Protein AF-A0A813LHT4-F1 (afdb_monomer)

Secondary structure (DSSP, 8-state):
-HHHHHHTTSSS--HHHHHHHHHHHHHHHHHHHHHHHHHHHHHHHHHHHHHHHHHHHHHHHHHHHHHHHHHTTS-SHHHHHHTTS-HHHHHHHHHHHHHHHHHHHHHH--

Solvent-accessible surface area (backbone atoms only — not comparable to full-atom values): 6187 Å² total; per-residue (Å²): 110,72,74,64,61,60,62,70,64,74,84,78,64,61,74,67,58,51,51,52,51,50,50,50,52,50,51,54,49,52,53,52,49,50,52,52,52,48,55,51,51,54,50,49,54,52,51,52,53,50,48,52,54,49,52,52,52,51,53,52,52,53,50,52,47,28,50,50,15,44,75,72,68,41,75,13,51,70,39,50,52,56,76,76,48,55,71,69,57,52,51,52,51,52,53,54,50,52,55,54,50,52,57,52,52,62,62,72,79,108

Organism: Polarella glacialis (NCBI:txid89957)

Sequence (110 aa):
MVRAELAALDEGSSSEVTTFELARIAFNKVDELKQVSKASADRVIELETSLLASQSRATMLMNELKEIGTHLGVGGLGGLFQFFMSEEDLIKEVKAKSVTAAAKLQRLER

Mean predicted aligned error: 14.6 Å

Radius of gyration: 33.68 Å; Cα contacts (8 Å, |Δi|>4): 22; chains: 1; bounding box: 64×33×89 Å

Structure (mmCIF, N/CA/C/O backbone):
data_AF-A0A813LHT4-F1
#
_entry.id   AF-A0A813LHT4-F1
#
loop_
_atom_site.group_PDB
_atom_site.id
_atom_site.type_symbol
_atom_site.label_atom_id
_atom_site.label_alt_id
_atom_site.label_comp_id
_atom_site.label_asym_id
_atom_site.label_entity_id
_atom_site.label_seq_id
_atom_site.pdbx_PDB_ins_code
_atom_site.Cartn_x
_atom_site.Cartn_y
_atom_site.Cartn_z
_atom_site.occupancy
_atom_site.B_iso_or_equiv
_atom_site.auth_seq_id
_atom_site.auth_comp_id
_atom_site.auth_asym_id
_atom_site.auth_atom_id
_atom_site.pdbx_PDB_model_num
ATOM 1 N N . MET A 1 1 ? -26.392 -16.404 23.759 1.00 52.19 1 MET A N 1
ATOM 2 C CA . MET A 1 1 ? -26.200 -16.243 25.216 1.00 52.19 1 MET A CA 1
ATOM 3 C C . MET A 1 1 ? -27.282 -15.389 25.862 1.00 52.19 1 MET A C 1
ATOM 5 O O . MET A 1 1 ? -28.003 -15.941 26.668 1.00 52.19 1 MET A O 1
ATOM 9 N N . VAL A 1 2 ? -27.498 -14.133 25.446 1.00 50.75 2 VAL A N 1
ATOM 10 C CA . VAL A 1 2 ? -28.496 -13.211 26.053 1.00 50.75 2 VAL A CA 1
ATOM 11 C C . VAL A 1 2 ? -29.910 -13.803 26.192 1.00 50.75 2 VAL A C 1
ATOM 13 O O . VAL A 1 2 ? -30.556 -13.626 27.215 1.00 50.75 2 VAL A O 1
ATOM 16 N N . ARG A 1 3 ? -30.386 -14.565 25.195 1.00 54.19 3 ARG A N 1
ATOM 17 C CA . ARG A 1 3 ? -31.709 -15.219 25.252 1.00 54.19 3 ARG A CA 1
ATOM 18 C C . ARG A 1 3 ? -31.831 -16.308 26.323 1.00 54.19 3 ARG A C 1
ATOM 20 O O . ARG A 1 3 ? -32.939 -16.563 26.768 1.00 54.19 3 ARG A O 1
ATOM 27 N N . ALA A 1 4 ? -30.729 -16.960 26.690 1.00 57.09 4 ALA A N 1
ATOM 28 C CA . ALA A 1 4 ? -30.741 -18.033 27.681 1.00 57.09 4 ALA A CA 1
ATOM 29 C C . ALA A 1 4 ? -30.742 -17.475 29.114 1.00 57.09 4 ALA A C 1
ATOM 31 O O . ALA A 1 4 ? -31.435 -18.012 29.965 1.00 57.09 4 ALA A O 1
ATOM 32 N N . GLU A 1 5 ? -30.037 -16.364 29.359 1.00 56.34 5 GLU A N 1
ATOM 33 C CA . GLU A 1 5 ? -30.045 -15.675 30.661 1.00 56.34 5 GLU A CA 1
ATOM 34 C C . GLU A 1 5 ? -31.351 -14.905 30.908 1.00 56.34 5 GLU A C 1
ATOM 36 O O . GLU A 1 5 ? -31.825 -14.868 32.038 1.00 56.34 5 GLU A O 1
ATOM 41 N N . LEU A 1 6 ? -31.990 -14.370 29.856 1.00 54.34 6 LEU A N 1
ATOM 42 C CA . LEU A 1 6 ? -33.310 -13.731 29.972 1.00 54.34 6 LEU A CA 1
ATOM 43 C C . LEU A 1 6 ? -34.410 -14.696 30.444 1.00 54.34 6 LEU A C 1
ATOM 45 O O . LEU A 1 6 ? -35.349 -14.264 31.100 1.00 54.34 6 LEU A O 1
ATOM 49 N N . ALA A 1 7 ? -34.309 -15.982 30.093 1.00 58.34 7 ALA A N 1
ATOM 50 C CA . ALA A 1 7 ? -35.328 -16.980 30.416 1.00 58.34 7 ALA A CA 1
ATOM 51 C C . ALA A 1 7 ? -35.287 -17.430 31.888 1.00 58.34 7 ALA A C 1
ATOM 53 O O . ALA A 1 7 ? -36.287 -17.916 32.400 1.00 58.34 7 ALA A O 1
ATOM 54 N N . ALA A 1 8 ? -34.156 -17.251 32.579 1.00 58.34 8 ALA A N 1
ATOM 55 C CA . ALA A 1 8 ? -33.994 -17.651 33.979 1.00 58.34 8 ALA A CA 1
ATOM 56 C C . ALA A 1 8 ? -34.524 -16.608 34.988 1.00 58.34 8 ALA A C 1
ATOM 58 O O . ALA A 1 8 ? -34.619 -16.899 36.176 1.00 58.34 8 ALA A O 1
ATOM 59 N N . LEU A 1 9 ? -34.865 -15.398 34.528 1.00 56.00 9 LEU A N 1
ATOM 60 C CA . LEU A 1 9 ? -35.320 -14.274 35.361 1.00 56.00 9 LEU A CA 1
ATOM 61 C C . LEU A 1 9 ? -36.847 -14.215 35.558 1.00 56.00 9 LEU A C 1
ATOM 63 O O . LEU A 1 9 ? -37.324 -13.393 36.340 1.00 56.00 9 LEU A O 1
ATOM 67 N N . ASP A 1 10 ? -37.607 -15.068 34.866 1.00 55.72 10 ASP A N 1
ATOM 68 C CA . ASP A 1 10 ? -39.079 -15.032 34.826 1.00 55.72 10 ASP A CA 1
ATOM 69 C C . ASP A 1 10 ? -39.747 -15.812 35.983 1.00 55.72 10 ASP A C 1
ATOM 71 O O . ASP A 1 10 ? -40.927 -15.629 36.264 1.00 55.72 10 ASP A O 1
ATOM 75 N N . GLU A 1 11 ? -39.007 -16.648 36.726 1.00 55.50 11 GLU A N 1
ATOM 76 C CA . GLU A 1 11 ? -39.601 -17.604 37.684 1.00 55.50 11 GLU A CA 1
ATOM 77 C C . GLU A 1 11 ? -39.723 -17.131 39.154 1.00 55.50 11 GLU A C 1
ATOM 79 O O . GLU A 1 11 ? -39.921 -17.951 40.047 1.00 55.50 11 GLU A O 1
ATOM 84 N N . GLY A 1 12 ? -39.724 -15.820 39.444 1.00 56.59 12 GLY A N 1
ATOM 85 C CA . GLY A 1 12 ? -40.335 -15.345 40.706 1.00 56.59 12 GLY A CA 1
ATOM 86 C C . GLY A 1 12 ? -39.599 -14.304 41.548 1.00 56.59 12 GLY A C 1
ATOM 87 O O . GLY A 1 12 ? -39.596 -14.420 42.774 1.00 56.59 12 GLY A O 1
ATOM 88 N N . SER A 1 13 ? -39.041 -13.246 40.953 1.00 54.06 13 SER A N 1
ATOM 89 C CA . SER A 1 13 ? -38.588 -12.079 41.730 1.00 54.06 13 SER A CA 1
ATOM 90 C C . SER A 1 13 ? -39.416 -10.820 41.440 1.00 54.06 13 SER A C 1
ATOM 92 O O . SER A 1 13 ? -39.952 -10.640 40.348 1.00 54.06 13 SER A O 1
ATOM 94 N N . SER A 1 14 ? -39.575 -9.971 42.465 1.00 56.81 14 SER A N 1
ATOM 95 C CA . SER A 1 14 ? -40.280 -8.681 42.394 1.00 56.81 14 SER A CA 1
ATOM 96 C C . SER A 1 14 ? -39.795 -7.863 41.190 1.00 56.81 14 SER A C 1
ATOM 98 O O . SER A 1 14 ? -38.591 -7.758 40.970 1.00 56.81 14 SER A O 1
ATOM 100 N N . SER A 1 15 ? -40.716 -7.260 40.430 1.00 60.88 15 SER A N 1
ATOM 101 C CA . SER A 1 15 ? -40.432 -6.599 39.139 1.00 60.88 15 SER A CA 1
ATOM 102 C C . SER A 1 15 ? -39.373 -5.479 39.180 1.00 60.88 15 SER A C 1
ATOM 104 O O . SER A 1 15 ? -38.800 -5.112 38.154 1.00 60.88 15 SER A O 1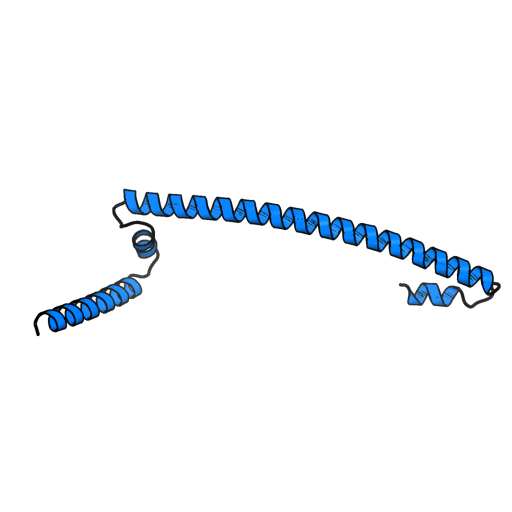
ATOM 106 N N . GLU A 1 16 ? -39.085 -4.940 40.368 1.00 57.84 16 GLU A N 1
ATOM 107 C CA . GLU A 1 16 ? -38.021 -3.951 40.594 1.00 57.84 16 GLU A CA 1
ATOM 108 C C . GLU A 1 16 ? -36.626 -4.597 40.688 1.00 57.84 16 GLU A C 1
ATOM 110 O O . GLU A 1 16 ? -35.628 -4.025 40.251 1.00 57.84 16 GLU A O 1
ATOM 115 N N . VAL A 1 17 ? -36.547 -5.823 41.213 1.00 59.69 17 VAL A N 1
ATOM 116 C CA . VAL A 1 17 ? -35.302 -6.601 41.303 1.00 59.69 17 VAL A CA 1
ATOM 117 C C . VAL A 1 17 ? -34.884 -7.075 39.909 1.00 59.69 17 VAL A C 1
ATOM 119 O O . VAL A 1 17 ? -33.715 -6.953 39.546 1.00 59.69 17 VAL A O 1
ATOM 122 N N . THR A 1 18 ? -35.840 -7.502 39.078 1.00 71.56 18 THR A N 1
ATOM 123 C CA . THR A 1 18 ? -35.568 -7.911 37.689 1.00 71.56 18 THR A CA 1
ATOM 124 C C . THR A 1 18 ? -35.105 -6.747 36.811 1.00 71.56 18 THR A C 1
ATOM 126 O O . THR A 1 18 ? -34.188 -6.907 36.005 1.00 71.56 18 THR A O 1
ATOM 129 N N . THR A 1 19 ? -35.669 -5.548 36.985 1.00 77.19 19 THR A N 1
ATOM 130 C CA . THR A 1 19 ? -35.234 -4.345 36.251 1.00 77.19 19 THR A CA 1
ATOM 131 C C . THR A 1 19 ? -33.850 -3.859 36.679 1.00 77.19 19 THR A C 1
ATOM 133 O O . THR A 1 19 ? -33.066 -3.446 35.821 1.00 77.19 19 THR A O 1
ATOM 136 N N . PHE A 1 20 ? -33.503 -3.953 37.966 1.00 80.19 20 PHE A N 1
ATOM 137 C CA . PHE A 1 20 ? -32.159 -3.620 38.445 1.00 80.19 20 PHE A CA 1
ATOM 138 C C . PHE A 1 20 ? -31.094 -4.586 37.903 1.00 80.19 20 PHE A C 1
ATOM 140 O O . PHE A 1 20 ? -30.022 -4.153 37.472 1.00 80.19 20 PHE A O 1
ATOM 147 N N . GLU A 1 21 ? -31.386 -5.887 37.860 1.00 82.62 21 GLU A N 1
ATOM 148 C CA . GLU A 1 21 ? -30.468 -6.872 37.280 1.00 82.62 21 GLU A CA 1
ATOM 149 C C . GLU A 1 21 ? -30.304 -6.699 35.766 1.00 82.62 21 GLU A C 1
ATOM 151 O O . GLU A 1 21 ? -29.177 -6.720 35.266 1.00 82.62 21 GLU A O 1
ATOM 156 N N . LEU A 1 22 ? -31.389 -6.412 35.040 1.00 84.25 22 LEU A N 1
ATOM 157 C CA . LEU A 1 22 ? -31.337 -6.050 33.620 1.00 84.25 22 LEU A CA 1
ATOM 158 C C . LEU A 1 22 ? -30.480 -4.802 33.376 1.00 84.25 22 LEU A C 1
ATOM 160 O O . LEU A 1 22 ? -29.647 -4.797 32.467 1.00 84.25 22 LEU A O 1
ATOM 164 N N . A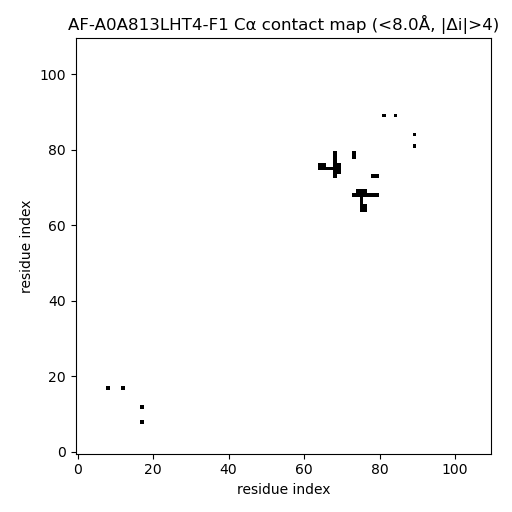LA A 1 23 ? -30.637 -3.762 34.202 1.00 84.75 23 ALA A N 1
ATOM 165 C CA . ALA A 1 23 ? -29.818 -2.557 34.118 1.00 84.75 23 ALA A CA 1
ATOM 166 C C . ALA A 1 23 ? -28.336 -2.879 34.359 1.00 84.75 23 ALA A C 1
ATOM 168 O O . ALA A 1 23 ? -27.476 -2.444 33.594 1.00 84.75 23 ALA A O 1
ATOM 169 N N . ARG A 1 24 ? -2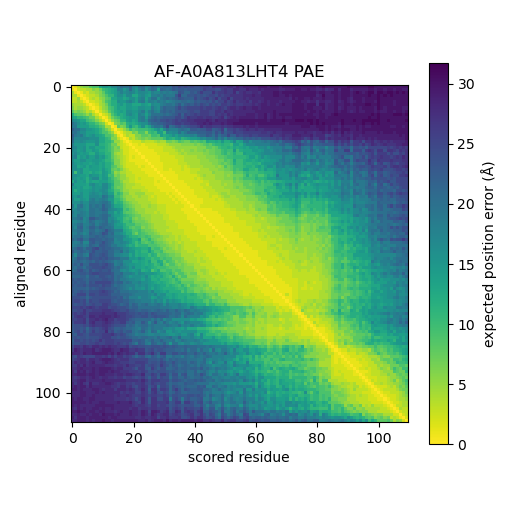8.026 -3.699 35.369 1.00 87.44 24 ARG A N 1
ATOM 170 C CA . ARG A 1 24 ? -26.655 -4.129 35.671 1.00 87.44 24 ARG A CA 1
ATOM 171 C C . ARG A 1 24 ? -26.024 -4.917 34.519 1.00 87.44 24 ARG A C 1
ATOM 173 O O . ARG A 1 24 ? -24.881 -4.645 34.155 1.00 87.44 24 ARG A O 1
ATOM 180 N N . ILE A 1 25 ? -26.758 -5.856 33.922 1.00 88.38 25 ILE A N 1
ATOM 181 C CA . ILE A 1 25 ? -26.297 -6.623 32.754 1.00 88.38 25 ILE A CA 1
ATOM 182 C C . ILE A 1 25 ? -26.043 -5.683 31.568 1.00 88.38 25 ILE A C 1
ATOM 184 O O . ILE A 1 25 ? -25.007 -5.791 30.908 1.00 88.38 25 ILE A O 1
ATOM 188 N N . ALA A 1 26 ? -26.942 -4.725 31.324 1.00 86.38 26 ALA A N 1
ATOM 189 C CA . ALA A 1 26 ? -26.777 -3.738 30.263 1.00 86.38 26 ALA A CA 1
ATOM 190 C C . ALA A 1 26 ? -25.533 -2.859 30.478 1.00 86.38 26 ALA A C 1
ATOM 192 O O . ALA A 1 26 ? -24.762 -2.668 29.537 1.00 86.38 26 ALA A O 1
ATOM 193 N N . PHE A 1 27 ? -25.284 -2.380 31.702 1.00 90.00 27 PHE A N 1
ATOM 194 C CA . PHE A 1 27 ? -24.090 -1.590 32.024 1.00 90.00 27 PHE A CA 1
ATOM 195 C C . PHE A 1 27 ? -22.797 -2.379 31.819 1.00 90.00 27 PHE A C 1
ATOM 197 O O . PHE A 1 27 ? -21.893 -1.892 31.138 1.00 90.00 27 PHE A O 1
ATOM 204 N N . ASN A 1 28 ? -22.738 -3.619 32.310 1.00 92.38 28 ASN A N 1
ATOM 205 C CA . ASN A 1 28 ? -21.581 -4.488 32.091 1.00 92.38 28 ASN A CA 1
ATOM 206 C C . ASN A 1 28 ? -21.320 -4.696 30.592 1.00 92.38 28 ASN A C 1
ATOM 208 O O . ASN A 1 28 ? -20.181 -4.611 30.136 1.00 92.38 28 ASN A O 1
ATOM 212 N N . LYS A 1 29 ? -22.381 -4.896 29.799 1.00 88.31 29 LYS A N 1
ATOM 213 C CA . LYS A 1 29 ? -22.253 -5.076 28.350 1.00 88.31 29 LYS A CA 1
ATOM 214 C C . LYS A 1 29 ? -21.780 -3.814 27.635 1.00 88.31 29 LYS A C 1
ATOM 216 O O . LYS A 1 29 ? -20.991 -3.904 26.697 1.00 88.31 29 LYS A O 1
ATOM 221 N N . VAL A 1 30 ? -22.242 -2.643 28.066 1.00 91.38 30 VAL A N 1
ATOM 222 C CA . VAL A 1 30 ? -21.775 -1.357 27.536 1.00 91.38 30 VAL A CA 1
ATOM 223 C C . VAL A 1 30 ? -20.283 -1.175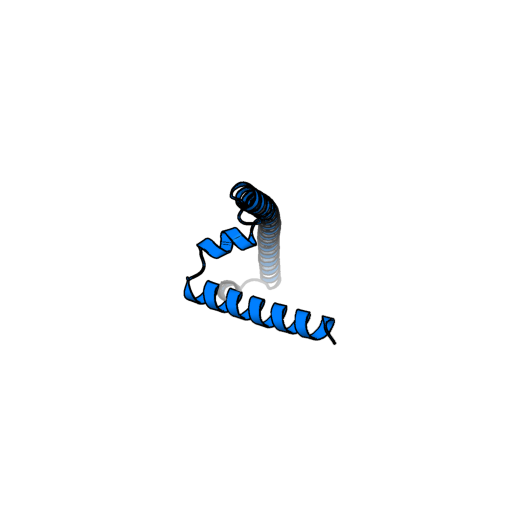 27.807 1.00 91.38 30 VAL A C 1
ATOM 225 O O . VAL A 1 30 ? -19.557 -0.742 26.913 1.00 91.38 30 VAL A O 1
ATOM 228 N N . ASP A 1 31 ? -19.805 -1.535 28.995 1.00 92.62 31 ASP A N 1
ATOM 229 C CA . ASP A 1 31 ? -18.385 -1.413 29.320 1.00 92.62 31 ASP A CA 1
ATOM 230 C C . ASP A 1 31 ? -17.519 -2.430 28.563 1.00 92.62 31 ASP A C 1
ATOM 232 O O . ASP A 1 31 ? -16.468 -2.053 28.039 1.00 92.62 31 ASP A O 1
ATOM 236 N N . GLU A 1 32 ? -17.987 -3.668 28.379 1.00 91.94 32 GLU A N 1
ATOM 237 C CA . GLU A 1 32 ? -17.347 -4.633 27.471 1.00 91.94 32 GLU A CA 1
ATOM 238 C C . GLU A 1 32 ? -17.249 -4.084 26.038 1.00 91.94 32 GLU A C 1
ATOM 240 O O . GLU A 1 32 ? -16.189 -4.138 25.413 1.00 91.94 32 GLU A O 1
ATOM 245 N N . LEU A 1 33 ? -18.336 -3.506 25.515 1.00 89.50 33 LEU A N 1
ATOM 246 C CA . LEU A 1 33 ? -18.360 -2.934 24.167 1.00 89.50 33 LEU A CA 1
ATOM 247 C C . LEU A 1 33 ? -17.416 -1.737 24.028 1.00 89.50 33 LEU A C 1
ATOM 249 O O . LEU A 1 33 ? -16.750 -1.612 23.000 1.00 89.50 33 LEU A O 1
ATOM 253 N N . LYS A 1 34 ? -17.297 -0.885 25.052 1.00 92.00 34 LYS A N 1
ATOM 254 C CA . LYS A 1 34 ? -16.312 0.209 25.061 1.00 92.00 34 LYS A CA 1
ATOM 255 C C . LYS A 1 34 ? -14.884 -0.322 25.005 1.00 92.00 34 LYS A C 1
ATOM 257 O O . LYS A 1 34 ? -14.071 0.225 24.263 1.00 92.00 34 LYS A O 1
ATOM 262 N N . GLN A 1 35 ? -14.574 -1.377 25.759 1.00 92.94 35 GLN A N 1
ATOM 263 C CA . GLN A 1 35 ? -13.241 -1.983 25.737 1.00 92.94 35 GLN A CA 1
ATOM 264 C C . GLN A 1 35 ? -12.921 -2.590 24.369 1.00 92.94 35 GLN A C 1
ATOM 266 O O . GLN A 1 35 ? -11.848 -2.329 23.827 1.00 92.94 35 GLN A O 1
ATOM 271 N N . VAL A 1 36 ? -13.867 -3.321 23.770 1.00 91.06 36 VAL A N 1
ATOM 272 C CA . VAL 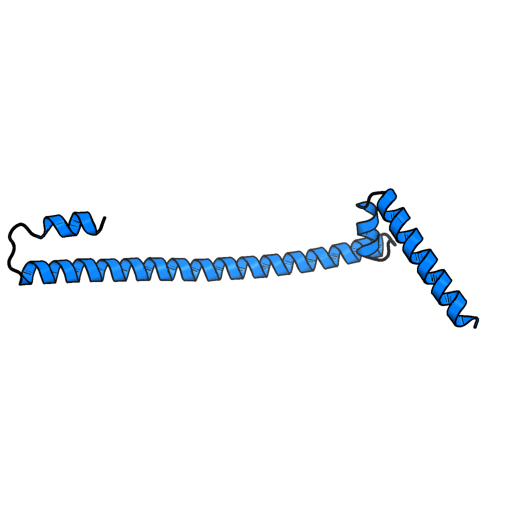A 1 36 ? -13.711 -3.884 22.419 1.00 91.06 36 VAL A CA 1
ATOM 273 C C . VAL A 1 36 ? -13.561 -2.778 21.375 1.00 91.06 36 VAL A C 1
ATOM 275 O O . VAL A 1 36 ? -12.674 -2.852 20.528 1.00 91.06 36 VAL A O 1
ATOM 278 N N . SER A 1 37 ? -14.378 -1.725 21.450 1.00 90.69 37 SER A N 1
ATOM 279 C CA . SER A 1 37 ? -14.290 -0.582 20.538 1.00 90.69 37 SER A CA 1
ATOM 280 C C . SER A 1 37 ? -12.941 0.121 20.643 1.00 90.69 37 SER A C 1
ATOM 282 O O . SER A 1 37 ? -12.366 0.478 19.617 1.00 90.69 37 SER A O 1
ATOM 284 N N . LYS A 1 38 ? -12.425 0.311 21.862 1.00 93.94 38 LYS A N 1
ATOM 285 C CA . LYS A 1 38 ? -11.115 0.926 22.082 1.00 93.94 38 LYS A CA 1
ATOM 286 C C . LYS A 1 38 ? -9.993 0.052 21.523 1.00 93.94 38 LYS A C 1
ATOM 288 O O . LYS A 1 38 ? -9.194 0.537 20.735 1.00 93.94 38 LYS A O 1
ATOM 293 N N . ALA A 1 39 ? -9.997 -1.242 21.842 1.00 93.12 39 ALA A N 1
ATOM 294 C CA . ALA A 1 39 ? -9.014 -2.185 21.313 1.00 93.12 39 ALA A CA 1
ATOM 295 C C . ALA A 1 39 ? -9.054 -2.262 19.776 1.00 93.12 39 ALA A C 1
ATOM 297 O O . ALA A 1 39 ? -8.014 -2.363 19.127 1.00 93.12 39 ALA A O 1
ATOM 298 N N . SER A 1 40 ? -10.247 -2.181 19.179 1.00 91.31 40 SER A N 1
ATOM 299 C CA . SER A 1 40 ? -10.404 -2.120 17.726 1.00 91.31 40 SER A CA 1
ATOM 300 C C . SER A 1 40 ? -9.830 -0.829 17.143 1.00 91.31 40 SER A C 1
ATOM 302 O O . SER A 1 40 ? -9.167 -0.888 16.112 1.00 91.31 40 SER A O 1
ATOM 304 N N . ALA A 1 41 ? -10.070 0.320 17.778 1.00 93.06 41 ALA A N 1
ATOM 305 C CA . ALA A 1 41 ? -9.527 1.601 17.332 1.00 93.06 41 ALA A CA 1
ATOM 306 C C . ALA A 1 41 ? -7.992 1.622 17.412 1.00 93.06 41 ALA A C 1
ATOM 308 O O . ALA A 1 41 ? -7.336 1.997 16.442 1.00 93.06 41 ALA A O 1
ATOM 309 N N . ASP A 1 42 ? -7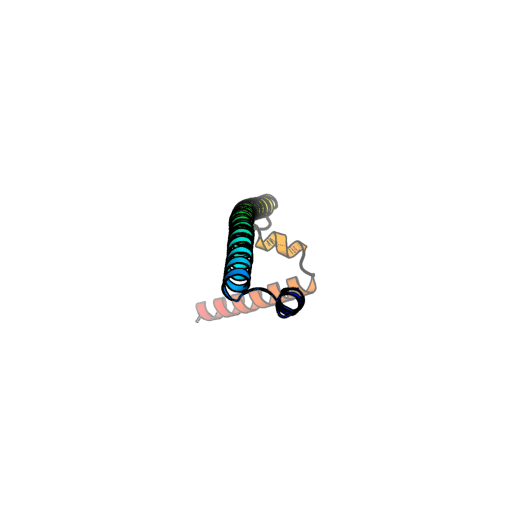.422 1.128 18.513 1.00 95.06 42 ASP A N 1
ATOM 310 C CA . ASP A 1 42 ? -5.970 1.020 18.691 1.00 95.06 42 ASP A CA 1
ATOM 311 C C . ASP A 1 42 ? -5.344 0.131 17.600 1.00 95.06 42 ASP A C 1
ATOM 313 O O . ASP A 1 42 ? -4.307 0.463 17.025 1.00 95.06 42 ASP A O 1
ATOM 317 N N . ARG A 1 43 ? -6.019 -0.967 17.237 1.00 94.06 43 ARG A N 1
ATOM 318 C CA . ARG A 1 43 ? -5.551 -1.877 16.185 1.00 94.06 43 ARG A CA 1
ATOM 319 C C . ARG A 1 43 ? -5.635 -1.274 14.784 1.00 94.06 43 ARG A C 1
ATOM 321 O O . ARG A 1 43 ? -4.785 -1.571 13.950 1.00 94.06 43 ARG A O 1
ATOM 328 N N . VAL A 1 44 ? -6.628 -0.427 14.516 1.00 94.44 44 VAL A N 1
ATOM 329 C CA . VAL A 1 44 ? -6.696 0.332 13.256 1.00 94.44 44 VAL A CA 1
ATOM 330 C C . VAL A 1 44 ? -5.501 1.278 13.149 1.00 94.44 44 VAL A C 1
ATOM 332 O O . VAL A 1 44 ? -4.819 1.259 12.130 1.00 94.44 44 VAL A O 1
ATOM 335 N N . ILE A 1 45 ? -5.181 2.014 14.216 1.00 95.06 45 ILE A N 1
ATOM 336 C CA . ILE A 1 45 ? -4.027 2.928 14.249 1.00 95.06 45 ILE A CA 1
ATOM 337 C C . ILE A 1 45 ? -2.712 2.166 14.021 1.00 95.06 45 ILE A C 1
ATOM 339 O O . ILE A 1 45 ? -1.850 2.610 13.257 1.00 95.06 45 ILE A O 1
ATOM 343 N N . GLU A 1 46 ? -2.550 0.999 14.649 1.00 95.06 46 GLU A N 1
ATOM 344 C CA . GLU A 1 46 ? -1.377 0.140 14.454 1.00 95.06 46 GLU A CA 1
ATOM 345 C C . GLU A 1 46 ? -1.243 -0.313 12.990 1.00 95.06 46 GLU A C 1
ATOM 347 O O . GLU A 1 46 ? -0.162 -0.229 12.398 1.00 95.06 46 GLU A O 1
ATOM 352 N N . LEU A 1 47 ? -2.350 -0.749 12.380 1.00 94.50 47 LEU A N 1
ATOM 353 C CA . LEU A 1 47 ? -2.377 -1.180 10.983 1.00 94.50 47 LEU A CA 1
ATOM 354 C C . LEU A 1 47 ? -2.087 -0.030 10.016 1.00 94.50 47 LEU A C 1
ATOM 356 O O . LEU A 1 47 ? -1.311 -0.218 9.080 1.00 94.50 47 LEU A O 1
ATOM 360 N N . GLU A 1 48 ? -2.652 1.154 10.246 1.00 94.69 48 GLU A N 1
ATOM 361 C CA . GLU A 1 48 ? -2.373 2.349 9.443 1.00 94.69 48 GLU A CA 1
ATOM 362 C C . GLU A 1 48 ? -0.897 2.746 9.533 1.00 94.69 48 GLU A C 1
ATOM 364 O O . GLU A 1 48 ? -0.253 3.001 8.513 1.00 94.69 48 GLU A O 1
ATOM 369 N N . THR A 1 49 ? -0.322 2.708 10.735 1.00 95.38 49 THR A N 1
ATOM 370 C CA . THR A 1 49 ? 1.101 3.000 10.950 1.00 95.38 49 THR A CA 1
ATOM 371 C C . THR A 1 49 ? 1.993 1.995 10.218 1.00 95.38 49 THR A C 1
ATOM 373 O O . THR A 1 49 ? 2.946 2.375 9.532 1.00 95.38 49 THR A O 1
ATOM 376 N N . SER A 1 50 ? 1.665 0.705 10.313 1.00 94.31 50 SER A N 1
ATOM 377 C CA . SER A 1 50 ? 2.379 -0.363 9.607 1.00 94.31 50 SER A CA 1
ATOM 378 C C . SER A 1 50 ? 2.267 -0.222 8.086 1.00 94.31 50 SER A C 1
ATOM 380 O O . SER A 1 50 ? 3.256 -0.384 7.363 1.00 94.31 50 SER A O 1
ATOM 382 N N . LEU A 1 51 ? 1.086 0.151 7.586 1.00 93.94 51 LEU A N 1
ATOM 383 C CA . LEU A 1 51 ? 0.850 0.389 6.167 1.00 93.94 51 LEU A CA 1
ATOM 384 C C . LEU A 1 51 ? 1.688 1.561 5.649 1.00 93.94 51 LEU A C 1
ATOM 386 O O . LEU A 1 51 ? 2.346 1.413 4.619 1.00 93.94 51 LEU A O 1
ATOM 390 N N . LEU A 1 52 ? 1.731 2.682 6.372 1.00 94.50 52 LEU A N 1
ATOM 391 C CA . LEU A 1 52 ? 2.568 3.833 6.018 1.00 94.50 52 LEU A CA 1
ATOM 392 C C . LEU A 1 52 ? 4.055 3.456 5.968 1.00 94.50 52 LEU A C 1
ATOM 394 O O . LEU A 1 52 ? 4.750 3.778 5.001 1.00 94.50 52 LEU A O 1
ATOM 398 N N . ALA A 1 53 ? 4.540 2.700 6.957 1.00 94.31 53 ALA A N 1
ATOM 399 C CA . ALA A 1 53 ? 5.911 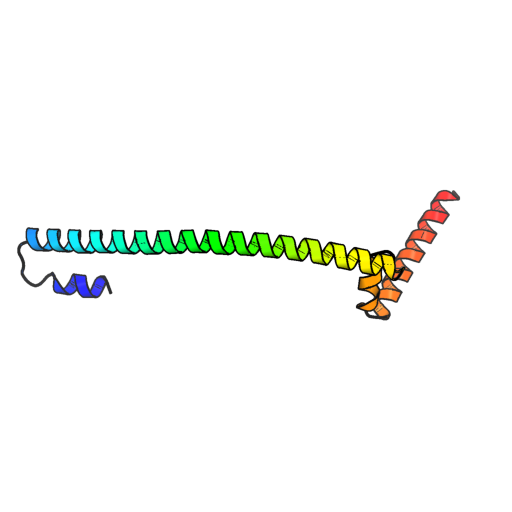2.192 6.950 1.00 94.31 53 ALA A CA 1
ATOM 400 C C . ALA A 1 53 ? 6.170 1.263 5.749 1.00 94.31 53 ALA A C 1
ATOM 402 O O . ALA A 1 53 ? 7.218 1.340 5.104 1.00 94.31 53 ALA A O 1
ATOM 403 N N . SER A 1 54 ? 5.206 0.405 5.405 1.00 93.50 54 SER A N 1
ATOM 404 C CA . SER A 1 54 ? 5.301 -0.483 4.245 1.00 93.50 54 SER A CA 1
ATOM 405 C C . SER A 1 54 ? 5.320 0.280 2.919 1.00 93.50 54 SER A C 1
ATOM 407 O O . SER A 1 54 ? 6.114 -0.054 2.042 1.00 93.50 54 SER A O 1
ATOM 409 N N . GLN A 1 55 ? 4.496 1.318 2.770 1.00 94.25 55 GLN A N 1
ATOM 410 C CA . GLN A 1 55 ? 4.476 2.177 1.582 1.00 94.25 55 GLN A CA 1
ATOM 411 C C . GLN A 1 55 ? 5.788 2.951 1.415 1.00 94.25 55 GLN A C 1
ATOM 413 O O . GLN A 1 55 ? 6.308 3.051 0.301 1.00 94.25 55 GLN A O 1
ATOM 418 N N . SER A 1 56 ? 6.360 3.440 2.519 1.00 94.69 56 SER A N 1
ATOM 419 C CA . SER A 1 56 ? 7.677 4.081 2.516 1.00 94.69 56 SER A CA 1
ATOM 420 C C . SER A 1 56 ? 8.758 3.121 2.008 1.00 94.69 56 SER A C 1
ATOM 422 O O . SER A 1 56 ? 9.459 3.430 1.043 1.00 94.69 56 SER A O 1
ATOM 424 N N . ARG A 1 57 ? 8.814 1.895 2.554 1.00 95.25 57 ARG A N 1
ATOM 425 C CA . ARG A 1 57 ? 9.743 0.853 2.080 1.00 95.25 57 ARG A CA 1
ATOM 426 C C . ARG A 1 57 ? 9.539 0.510 0.606 1.00 95.25 57 ARG A C 1
ATOM 428 O O . ARG A 1 57 ? 10.514 0.409 -0.127 1.00 95.25 57 ARG A O 1
ATOM 435 N N . ALA A 1 58 ? 8.293 0.363 0.157 1.00 93.12 58 ALA A N 1
ATOM 436 C CA . ALA A 1 58 ? 7.990 0.086 -1.247 1.00 93.12 58 ALA A CA 1
ATOM 437 C C . ALA A 1 58 ? 8.482 1.210 -2.174 1.00 93.12 58 ALA A C 1
ATOM 439 O O . ALA A 1 58 ? 9.031 0.939 -3.240 1.00 93.12 58 ALA A O 1
ATOM 440 N N . THR A 1 59 ? 8.342 2.466 -1.747 1.00 93.06 59 THR A N 1
ATOM 441 C CA . THR A 1 59 ? 8.835 3.628 -2.498 1.00 93.06 59 THR A CA 1
ATOM 442 C C . THR A 1 59 ? 10.363 3.638 -2.575 1.00 93.06 59 THR A C 1
ATOM 444 O O . THR A 1 59 ? 10.915 3.871 -3.649 1.00 93.06 59 THR A O 1
ATOM 447 N N . MET A 1 60 ? 11.053 3.338 -1.468 1.00 93.31 60 MET A N 1
ATOM 448 C CA . MET A 1 60 ? 12.518 3.217 -1.457 1.00 93.31 60 MET A CA 1
ATOM 449 C C . MET A 1 60 ? 12.993 2.110 -2.402 1.00 93.31 60 MET A C 1
ATOM 451 O O . MET A 1 60 ? 13.816 2.375 -3.274 1.00 93.31 60 MET A O 1
ATOM 455 N N . LEU A 1 61 ? 12.401 0.915 -2.309 1.00 91.12 61 LEU A N 1
ATOM 456 C CA . LEU A 1 61 ? 12.731 -0.212 -3.186 1.00 91.12 61 LEU A CA 1
ATOM 457 C C . LEU A 1 61 ? 12.514 0.121 -4.664 1.00 91.12 61 LEU A C 1
ATOM 459 O O . LEU A 1 61 ? 13.331 -0.235 -5.506 1.00 91.12 61 LEU A O 1
ATOM 463 N N . MET A 1 62 ? 11.433 0.830 -4.996 1.00 88.75 62 MET A N 1
ATOM 464 C CA . MET A 1 62 ? 11.157 1.245 -6.372 1.00 88.75 62 MET A CA 1
ATOM 465 C C . MET A 1 62 ? 12.231 2.199 -6.914 1.00 88.75 62 MET A C 1
ATOM 467 O O . MET A 1 62 ? 12.630 2.095 -8.077 1.00 88.75 62 MET A O 1
ATOM 471 N N . ASN A 1 63 ? 12.718 3.115 -6.075 1.00 89.94 63 ASN A N 1
ATOM 472 C CA . ASN A 1 63 ? 13.796 4.029 -6.443 1.00 89.94 63 ASN A CA 1
ATOM 473 C C . ASN A 1 63 ? 15.125 3.289 -6.623 1.00 89.94 63 ASN A C 1
ATOM 475 O O . ASN A 1 63 ? 15.787 3.490 -7.639 1.00 89.94 63 ASN A O 1
ATOM 479 N N . GLU A 1 64 ? 15.474 2.384 -5.709 1.00 91.06 64 GLU A N 1
ATOM 480 C CA . GLU A 1 64 ? 16.674 1.548 -5.830 1.00 91.06 64 GLU A CA 1
ATOM 481 C C . GLU A 1 64 ? 16.634 0.694 -7.102 1.00 91.06 64 GLU A C 1
ATOM 483 O O . GLU A 1 64 ? 17.606 0.647 -7.855 1.00 91.06 64 GLU A O 1
ATOM 488 N N . LEU A 1 65 ? 15.487 0.082 -7.417 1.00 87.06 65 LEU A N 1
ATOM 489 C CA . LEU A 1 65 ? 15.329 -0.697 -8.646 1.00 87.06 65 LEU A CA 1
ATOM 490 C C . LEU A 1 65 ? 15.541 0.185 -9.888 1.00 87.06 65 LEU A C 1
ATOM 492 O O . LEU A 1 65 ? 16.205 -0.212 -10.845 1.00 87.06 65 LEU A O 1
ATOM 496 N N . LYS A 1 66 ? 15.029 1.419 -9.873 1.00 87.19 66 LYS A N 1
ATOM 497 C CA . LYS A 1 66 ? 15.260 2.389 -10.951 1.00 87.19 66 LYS A CA 1
ATOM 498 C C . LYS A 1 66 ? 16.738 2.754 -11.094 1.00 87.19 66 LYS A C 1
ATOM 500 O O . LYS A 1 66 ? 17.229 2.850 -12.223 1.00 87.19 66 LYS A O 1
ATOM 505 N N . GLU A 1 67 ? 17.441 2.956 -9.986 1.00 89.31 67 GLU A N 1
ATOM 506 C CA . GLU A 1 67 ? 18.875 3.251 -9.990 1.00 89.31 67 GLU A CA 1
ATOM 507 C C . GLU A 1 67 ? 19.685 2.076 -10.529 1.00 89.31 67 GLU A C 1
ATOM 509 O O . GLU A 1 67 ? 20.531 2.285 -11.399 1.00 89.31 67 GLU A O 1
ATOM 514 N N . ILE A 1 68 ? 19.377 0.847 -10.108 1.00 87.75 68 ILE A N 1
ATOM 515 C CA . ILE A 1 68 ? 20.000 -0.376 -10.630 1.00 87.75 68 ILE A CA 1
ATOM 516 C C . ILE A 1 68 ? 19.810 -0.461 -12.146 1.00 87.75 68 ILE A C 1
ATOM 518 O O . ILE A 1 68 ? 20.776 -0.650 -12.882 1.00 87.75 68 ILE A O 1
ATOM 522 N N . GLY A 1 69 ? 18.589 -0.244 -12.642 1.00 87.56 69 GLY A N 1
ATOM 523 C CA . GLY A 1 69 ? 18.318 -0.262 -14.082 1.00 87.56 69 GLY A CA 1
ATOM 524 C C . GLY A 1 69 ? 19.050 0.840 -14.852 1.00 87.56 69 GLY A C 1
ATOM 525 O O . GLY A 1 69 ? 19.348 0.693 -16.036 1.00 87.56 69 GLY A O 1
ATOM 526 N N . THR A 1 70 ? 19.371 1.948 -14.188 1.00 84.88 70 THR A N 1
ATOM 527 C CA . THR A 1 70 ? 20.188 3.016 -14.775 1.00 84.88 70 THR A CA 1
ATOM 528 C C . THR A 1 70 ? 21.665 2.614 -14.812 1.00 84.88 70 THR A C 1
ATOM 530 O O . THR A 1 70 ? 22.305 2.764 -15.849 1.00 84.88 70 THR A O 1
ATOM 533 N N . HIS A 1 71 ? 22.190 2.031 -13.730 1.00 87.44 71 HIS A N 1
ATOM 534 C CA . HIS A 1 71 ? 23.581 1.567 -13.635 1.00 87.44 71 HIS A CA 1
ATOM 535 C C . HIS A 1 71 ? 23.891 0.412 -14.588 1.00 87.44 71 HIS A C 1
ATOM 537 O O . HIS A 1 71 ? 24.969 0.365 -15.172 1.00 87.44 71 HIS A O 1
ATOM 543 N N . LEU A 1 72 ? 22.937 -0.496 -14.785 1.00 85.81 72 LEU A N 1
ATOM 544 C CA . LEU A 1 72 ? 23.058 -1.597 -15.741 1.00 85.81 72 LEU A CA 1
ATOM 545 C C . LEU A 1 72 ? 22.912 -1.139 -17.202 1.00 85.81 72 LEU A C 1
ATOM 547 O O . LEU A 1 72 ? 23.019 -1.957 -18.109 1.00 85.81 72 LEU A O 1
ATOM 551 N N . GLY A 1 73 ? 22.661 0.153 -17.449 1.00 84.12 73 GLY A N 1
ATOM 552 C CA . GLY A 1 73 ? 22.548 0.711 -18.797 1.00 84.12 73 GLY A CA 1
ATOM 553 C C . GLY A 1 73 ? 21.253 0.344 -19.522 1.00 84.12 73 GLY A C 1
ATOM 554 O O . GLY A 1 73 ? 21.147 0.552 -20.727 1.00 84.12 73 GLY A O 1
ATOM 555 N N . VAL A 1 74 ? 20.249 -0.171 -18.806 1.00 83.94 74 VAL A N 1
ATOM 556 C CA . VAL A 1 74 ? 18.983 -0.653 -19.387 1.00 83.94 74 VAL A CA 1
ATOM 557 C C . VAL A 1 74 ? 17.887 0.422 -19.371 1.00 83.94 74 VAL A C 1
ATOM 559 O O . VAL A 1 74 ? 16.728 0.156 -19.661 1.00 83.94 74 VAL A O 1
ATOM 562 N N . GLY A 1 75 ? 18.227 1.676 -19.056 1.00 80.31 75 GLY A N 1
ATOM 563 C CA . GLY A 1 75 ? 17.281 2.797 -19.114 1.00 80.31 75 GLY A CA 1
ATOM 564 C C . GLY A 1 75 ? 16.277 2.836 -17.955 1.00 80.31 75 GLY A C 1
ATOM 565 O O . GLY A 1 75 ? 15.180 3.377 -18.099 1.00 80.31 75 GLY A O 1
ATOM 566 N N . GLY A 1 76 ? 16.642 2.278 -16.797 1.00 83.62 76 GLY A N 1
ATOM 567 C CA . GLY A 1 76 ? 15.832 2.306 -15.575 1.00 83.62 76 GLY A CA 1
ATOM 568 C C . GLY A 1 76 ? 14.869 1.122 -15.452 1.00 83.62 76 GLY A C 1
ATOM 569 O O . GLY A 1 76 ? 15.141 0.027 -15.939 1.00 83.62 76 GLY A O 1
ATOM 570 N N . LEU A 1 77 ? 13.736 1.340 -14.775 1.00 80.75 77 LEU A N 1
ATOM 571 C CA . LEU A 1 77 ? 12.759 0.289 -14.446 1.00 80.75 77 LEU A CA 1
ATOM 572 C C . LEU A 1 77 ? 12.252 -0.470 -15.678 1.00 80.75 77 LEU A C 1
ATOM 574 O O . LEU A 1 77 ? 12.182 -1.692 -15.657 1.00 80.75 77 LEU A O 1
ATOM 578 N N . GLY A 1 78 ? 11.919 0.246 -16.756 1.00 80.62 78 GLY A N 1
ATOM 579 C CA . GLY A 1 78 ? 11.342 -0.358 -17.958 1.00 80.62 78 GLY A CA 1
ATOM 580 C C . GLY A 1 78 ? 12.250 -1.407 -18.600 1.00 80.62 78 GLY A C 1
ATOM 581 O O . GLY A 1 78 ? 11.768 -2.474 -18.962 1.00 80.62 78 GLY A O 1
ATOM 582 N N . GLY A 1 79 ? 13.559 -1.149 -18.686 1.00 80.44 79 GLY A N 1
ATOM 583 C CA . GLY A 1 79 ? 14.496 -2.137 -19.224 1.00 80.44 79 GLY A CA 1
ATOM 584 C C . GLY A 1 79 ? 14.819 -3.265 -18.254 1.00 80.44 79 GLY A C 1
ATOM 585 O O . GLY A 1 79 ? 15.067 -4.375 -18.702 1.00 80.44 79 GLY A O 1
ATOM 586 N N . LEU A 1 80 ? 14.734 -3.045 -16.936 1.00 83.19 80 LEU A N 1
ATOM 587 C CA . LEU A 1 80 ? 14.797 -4.157 -15.980 1.00 83.19 80 LEU A CA 1
ATOM 588 C C . LEU A 1 80 ? 13.626 -5.127 -16.154 1.00 83.19 80 LEU A C 1
ATOM 590 O O . LEU A 1 80 ? 13.825 -6.337 -16.117 1.00 83.19 80 LEU A O 1
ATOM 594 N N . PHE A 1 81 ? 12.415 -4.614 -16.386 1.00 82.38 81 PHE A N 1
ATOM 595 C CA . PHE A 1 81 ? 11.245 -5.463 -16.616 1.00 82.38 81 PHE A CA 1
ATOM 596 C C . PHE A 1 81 ? 11.362 -6.316 -17.885 1.00 82.38 81 PHE A C 1
ATOM 598 O O . PHE A 1 81 ? 10.806 -7.411 -17.918 1.00 82.38 81 PHE A O 1
ATOM 605 N N . GLN A 1 82 ? 12.138 -5.884 -18.885 1.00 79.44 82 GLN A N 1
ATOM 606 C CA . GLN A 1 82 ? 12.371 -6.669 -20.101 1.00 79.44 82 GLN A CA 1
ATOM 607 C C . GLN A 1 82 ? 13.098 -7.994 -19.830 1.00 79.44 82 GLN A C 1
ATOM 609 O O . GLN A 1 82 ? 12.866 -8.951 -20.557 1.00 79.44 82 GLN A O 1
ATOM 614 N N . PHE A 1 83 ? 13.902 -8.097 -18.763 1.00 78.81 83 PHE A N 1
ATOM 615 C CA . PHE A 1 83 ? 14.550 -9.363 -18.376 1.00 78.81 83 PHE A CA 1
ATOM 616 C C . PHE A 1 83 ? 13.577 -10.394 -17.793 1.00 78.81 83 PHE A C 1
ATOM 618 O O . PHE A 1 83 ? 13.901 -11.577 -17.740 1.00 78.81 83 PHE A O 1
ATOM 625 N N . PHE A 1 84 ? 12.402 -9.953 -17.342 1.00 80.19 84 PHE A N 1
ATOM 626 C CA . PHE A 1 84 ? 11.358 -10.819 -16.791 1.00 80.19 84 PHE A CA 1
ATOM 627 C C . PHE A 1 84 ? 10.233 -11.099 -17.794 1.00 80.19 84 PHE A C 1
ATOM 629 O O . PHE A 1 84 ? 9.330 -11.880 -17.498 1.00 80.19 84 PHE A O 1
ATOM 636 N N . MET A 1 85 ? 10.267 -10.461 -18.966 1.00 78.62 85 MET A N 1
ATOM 637 C CA . MET A 1 85 ? 9.334 -10.732 -20.053 1.00 78.62 85 MET A CA 1
ATOM 638 C C . MET A 1 85 ? 9.763 -11.962 -20.849 1.00 78.62 85 MET A C 1
ATOM 640 O O . MET A 1 85 ? 10.947 -12.280 -20.951 1.00 78.62 85 MET A O 1
ATOM 644 N N . SER A 1 86 ? 8.785 -12.644 -21.446 1.00 77.94 86 SER A N 1
ATOM 645 C CA . SER A 1 86 ? 9.078 -13.679 -22.431 1.00 77.94 86 SER A CA 1
ATOM 646 C C . SER A 1 86 ? 9.635 -13.044 -23.713 1.00 77.94 86 SER A C 1
ATOM 648 O O . SER A 1 86 ? 9.270 -11.919 -24.072 1.00 77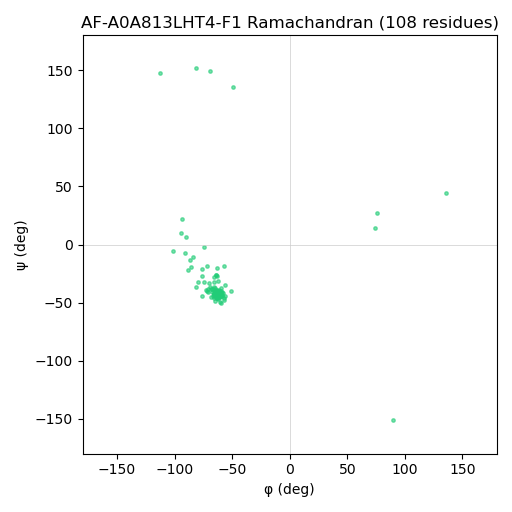.94 86 SER A O 1
ATOM 650 N N . GLU A 1 87 ? 10.501 -13.762 -24.434 1.00 73.94 87 GLU A N 1
ATOM 651 C CA . GLU A 1 87 ? 11.042 -13.287 -25.718 1.00 73.94 87 GLU A CA 1
ATOM 652 C C . GLU A 1 87 ? 9.925 -12.954 -26.723 1.00 73.94 87 GLU A C 1
ATOM 654 O O . GLU A 1 87 ? 10.027 -11.981 -27.472 1.00 73.94 87 GLU A O 1
ATOM 659 N N . GLU A 1 88 ? 8.818 -13.705 -26.702 1.00 76.88 88 GLU A N 1
ATOM 660 C CA . GLU A 1 88 ? 7.658 -13.452 -27.561 1.00 76.88 88 GLU A CA 1
ATOM 661 C C . GLU A 1 88 ? 6.985 -12.105 -27.270 1.00 76.88 88 GLU A C 1
ATOM 663 O O . GLU A 1 88 ? 6.560 -11.411 -28.201 1.00 76.88 88 GLU A O 1
ATOM 668 N N . ASP A 1 89 ? 6.892 -11.718 -25.999 1.00 79.50 89 ASP A N 1
ATOM 669 C CA . ASP A 1 89 ? 6.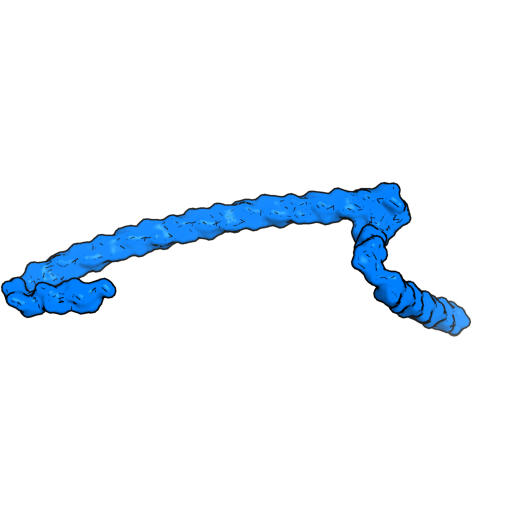279 -10.451 -25.595 1.00 79.50 89 ASP A CA 1
ATOM 670 C C . ASP A 1 89 ? 7.175 -9.265 -25.954 1.00 79.50 89 ASP A C 1
ATOM 672 O O . ASP A 1 89 ? 6.693 -8.259 -26.487 1.00 79.50 89 ASP A O 1
ATOM 676 N N . LEU A 1 90 ? 8.491 -9.421 -25.781 1.00 76.44 90 LEU A N 1
ATOM 677 C CA . LEU A 1 90 ? 9.473 -8.415 -26.178 1.00 76.44 90 LEU A CA 1
ATOM 678 C C . LEU A 1 90 ? 9.436 -8.169 -27.695 1.00 76.44 90 LEU A C 1
ATOM 680 O O . LEU A 1 90 ? 9.398 -7.022 -28.150 1.00 76.44 90 LEU A O 1
ATOM 684 N N . ILE A 1 91 ? 9.379 -9.239 -28.496 1.00 79.88 91 ILE A N 1
ATOM 685 C CA . ILE A 1 91 ? 9.300 -9.147 -29.961 1.00 79.88 91 ILE A CA 1
ATOM 686 C C . ILE A 1 91 ? 8.008 -8.442 -30.396 1.00 79.88 91 ILE A C 1
ATOM 688 O O . ILE A 1 91 ? 8.046 -7.580 -31.283 1.00 79.88 91 ILE A O 1
ATOM 692 N N . LYS A 1 92 ? 6.861 -8.762 -29.779 1.00 82.12 92 LYS A N 1
ATOM 693 C CA . LYS A 1 92 ? 5.582 -8.092 -30.077 1.00 82.12 92 LYS A CA 1
ATOM 694 C C . LYS A 1 92 ? 5.651 -6.594 -29.777 1.00 82.12 92 LYS A C 1
ATOM 696 O O . LYS A 1 92 ? 5.220 -5.791 -30.609 1.00 82.12 92 LYS A O 1
ATOM 701 N N . GLU A 1 93 ? 6.225 -6.206 -28.640 1.00 75.75 93 GLU A N 1
ATOM 702 C CA . GLU A 1 93 ? 6.344 -4.801 -28.241 1.00 75.75 93 GLU A CA 1
ATOM 703 C C . GLU A 1 93 ? 7.270 -4.005 -29.178 1.00 75.75 93 GLU A C 1
ATOM 705 O O . GLU A 1 93 ? 6.911 -2.918 -29.645 1.00 75.75 93 GLU A O 1
ATOM 710 N N . VAL A 1 94 ? 8.440 -4.556 -29.517 1.00 78.75 94 VAL A N 1
ATOM 711 C CA . VAL A 1 94 ? 9.402 -3.921 -30.436 1.00 78.75 94 VAL A CA 1
ATOM 712 C C . VAL A 1 94 ? 8.803 -3.766 -31.836 1.00 78.75 94 VAL A C 1
ATOM 714 O O . VAL A 1 94 ? 8.938 -2.712 -32.472 1.00 78.75 94 VAL A O 1
ATOM 717 N N . LYS A 1 95 ? 8.080 -4.780 -32.318 1.00 80.69 95 LYS A N 1
ATOM 718 C CA . LYS A 1 95 ? 7.396 -4.721 -33.614 1.00 80.69 95 LYS A CA 1
ATOM 719 C C . LYS A 1 95 ? 6.295 -3.656 -33.623 1.00 80.69 95 LYS A C 1
ATOM 721 O O . LYS A 1 95 ? 6.195 -2.890 -34.577 1.00 80.69 95 LYS A O 1
ATOM 726 N N . ALA A 1 96 ? 5.516 -3.535 -32.549 1.00 79.81 96 ALA A N 1
ATOM 727 C CA . ALA A 1 96 ? 4.500 -2.489 -32.432 1.00 79.81 96 ALA A CA 1
ATOM 728 C C . ALA A 1 96 ? 5.117 -1.075 -32.405 1.00 79.81 96 ALA A C 1
ATOM 730 O O . ALA A 1 96 ? 4.656 -0.171 -33.112 1.00 79.81 96 ALA A O 1
ATOM 731 N N . LYS A 1 97 ? 6.197 -0.879 -31.637 1.00 79.19 97 LYS A N 1
ATOM 732 C CA . LYS A 1 97 ? 6.904 0.410 -31.549 1.00 79.19 97 LYS A CA 1
ATOM 733 C C . LYS A 1 97 ? 7.542 0.822 -32.877 1.00 79.19 97 LYS A C 1
ATOM 735 O O . LYS A 1 97 ? 7.395 1.976 -33.276 1.00 79.19 97 LYS A O 1
ATOM 740 N N . SER A 1 98 ? 8.192 -0.101 -33.585 1.00 75.12 98 SER A N 1
ATOM 741 C CA . SER A 1 98 ? 8.831 0.180 -34.883 1.00 75.12 98 SER A CA 1
ATOM 742 C C . SER A 1 98 ? 7.822 0.559 -35.972 1.00 75.12 98 SER A C 1
ATOM 744 O O . SER A 1 98 ? 8.038 1.541 -36.681 1.00 75.12 98 SER A O 1
ATOM 746 N N . VAL A 1 99 ? 6.677 -0.130 -36.052 1.00 82.31 99 VAL A N 1
ATOM 747 C CA . VAL A 1 99 ? 5.583 0.226 -36.978 1.00 82.31 99 VAL A CA 1
ATOM 748 C C . VAL A 1 99 ? 5.042 1.627 -36.681 1.00 82.31 99 VAL A C 1
ATOM 750 O O . VAL A 1 99 ? 4.831 2.429 -37.590 1.00 82.31 99 VAL A O 1
ATOM 753 N N . THR A 1 100 ? 4.870 1.958 -35.401 1.00 77.94 100 THR A N 1
ATOM 754 C CA . THR A 1 100 ? 4.361 3.271 -34.979 1.00 77.94 100 THR A CA 1
ATOM 755 C C . THR A 1 100 ? 5.363 4.395 -35.271 1.00 77.94 100 THR A C 1
ATOM 757 O O . THR A 1 100 ? 4.971 5.486 -35.689 1.00 77.94 100 THR A O 1
ATOM 760 N N . ALA A 1 101 ? 6.660 4.139 -35.088 1.00 77.88 101 ALA A N 1
ATOM 761 C CA . ALA A 1 101 ? 7.722 5.087 -35.416 1.00 77.88 101 ALA A CA 1
ATOM 762 C C . ALA A 1 101 ? 7.823 5.332 -36.931 1.00 77.88 101 ALA A C 1
ATOM 764 O O . ALA A 1 101 ? 7.878 6.485 -37.361 1.00 77.88 101 ALA A O 1
ATOM 765 N N . ALA A 1 102 ? 7.753 4.271 -37.740 1.00 77.69 102 ALA A N 1
ATOM 766 C CA . ALA A 1 102 ? 7.741 4.372 -39.198 1.00 77.69 102 ALA A CA 1
ATOM 767 C C . ALA A 1 102 ? 6.530 5.176 -39.708 1.00 77.69 102 ALA A C 1
ATOM 769 O O . ALA A 1 102 ? 6.674 6.043 -40.570 1.00 77.69 102 ALA A O 1
ATOM 770 N N . ALA A 1 103 ? 5.349 4.966 -39.117 1.00 78.44 103 ALA A N 1
ATOM 771 C CA . ALA A 1 103 ? 4.144 5.725 -39.451 1.00 78.44 103 ALA A CA 1
ATOM 772 C C . ALA A 1 103 ? 4.241 7.217 -39.074 1.00 78.44 103 ALA A C 1
ATOM 774 O O . ALA A 1 103 ? 3.665 8.065 -39.756 1.00 78.44 103 ALA A O 1
ATOM 775 N N . LYS A 1 104 ? 4.966 7.561 -37.998 1.00 79.25 104 LYS A N 1
ATOM 776 C CA . LYS A 1 104 ? 5.238 8.962 -37.631 1.00 79.25 104 LYS A CA 1
ATOM 777 C C . LYS A 1 104 ? 6.210 9.636 -38.599 1.00 79.25 104 LYS A C 1
ATOM 779 O O . LYS A 1 104 ? 5.965 10.781 -38.963 1.00 79.25 104 LYS A O 1
ATOM 784 N N . LEU A 1 105 ? 7.260 8.940 -39.034 1.00 73.75 105 LEU A N 1
ATOM 785 C CA . LEU A 1 105 ? 8.226 9.472 -40.003 1.00 73.75 105 LEU A CA 1
ATOM 786 C C . LEU A 1 105 ? 7.573 9.754 -41.363 1.00 73.75 105 LEU A C 1
ATOM 788 O O . LEU A 1 105 ? 7.699 10.859 -41.878 1.00 73.75 105 LEU A O 1
ATOM 792 N N . GLN A 1 106 ? 6.748 8.836 -41.874 1.00 75.62 106 GLN A N 1
ATOM 793 C CA . GLN A 1 106 ? 6.012 9.047 -43.133 1.00 75.62 106 GLN A CA 1
ATOM 794 C C . GLN A 1 106 ? 5.005 10.209 -43.095 1.00 75.62 106 GLN A C 1
ATOM 796 O O . GLN A 1 106 ? 4.592 10.698 -44.144 1.00 75.62 106 GLN A O 1
ATOM 801 N N . ARG A 1 107 ? 4.571 10.640 -41.904 1.00 72.38 107 ARG A N 1
ATOM 802 C CA . ARG A 1 107 ? 3.705 11.818 -41.731 1.00 72.38 107 ARG A CA 1
ATOM 803 C C . ARG A 1 107 ? 4.474 13.134 -41.640 1.00 72.38 107 ARG A C 1
ATOM 805 O O . ARG A 1 107 ? 3.854 14.171 -41.811 1.00 72.38 107 ARG A O 1
ATOM 812 N N . LEU A 1 108 ? 5.768 13.092 -41.334 1.00 70.31 108 LEU A N 1
ATOM 813 C CA . LEU A 1 108 ? 6.644 14.267 -41.286 1.00 70.31 108 LEU A CA 1
ATOM 814 C C . LEU A 1 108 ? 7.272 14.579 -42.652 1.00 70.31 108 LEU A C 1
ATOM 816 O O . LEU A 1 108 ? 7.670 15.713 -42.886 1.00 70.31 108 LEU A O 1
ATOM 820 N N . GLU A 1 109 ? 7.346 13.590 -43.545 1.00 66.19 109 GLU A N 1
ATOM 821 C CA . GLU A 1 109 ? 7.857 13.731 -44.919 1.00 66.19 109 GLU A CA 1
ATOM 822 C C . GLU A 1 109 ? 6.772 14.108 -45.956 1.00 66.19 109 GLU A C 1
ATOM 824 O O . GLU A 1 109 ? 7.053 14.131 -47.155 1.00 66.19 109 GLU A O 1
ATOM 829 N N . ARG A 1 110 ? 5.535 14.389 -45.520 1.00 53.59 110 ARG A N 1
ATOM 830 C CA . ARG A 1 110 ? 4.422 14.880 -46.355 1.00 53.59 110 ARG A CA 1
ATOM 831 C C . ARG A 1 110 ? 4.051 16.303 -45.976 1.00 53.59 110 ARG A C 1
ATOM 833 O O . ARG A 1 110 ? 3.700 17.058 -46.905 1.00 53.59 110 ARG A O 1
#

pLDDT: mean 80.73, std 12.83, range [50.75, 95.38]

Foldseek 3Di:
DVVVVVVVLPPDDDPVVSVVVVVVVVVVVVVVVVVVVVVVVVVVVVVVVVVVVVVVVVVVVQVVQQVVCVVVVLNGPVSVVVVVDDPVVVVVVVVVVVVVVVVVVVVVVD